Protein AF-A0AB37R5S0-F1 (afdb_monomer_lite)

Secondary structure (DSSP, 8-state):
-----------------EEEEETTEEEEEEEEEEEEE-TTS-EEEEEEETTT--B-TTPPPEEE-HHHHHHHHHH--SHHHHHHHHHHHTTEEEGGG-

Organism: Pseudomonas amygdali pv. lachrymans (NCBI:txid53707)

Structure (mmCIF, N/CA/C/O backbone):
data_AF-A0AB37R5S0-F1
#
_entry.id   AF-A0AB37R5S0-F1
#
loop_
_atom_site.group_PDB
_atom_site.id
_atom_site.type_symbol
_atom_site.label_atom_id
_atom_site.label_alt_id
_atom_site.label_comp_id
_atom_site.label_asym_id
_atom_site.label_entity_id
_atom_site.label_seq_id
_atom_site.pdbx_PDB_ins_code
_atom_site.Cartn_x
_atom_site.Cartn_y
_atom_site.Cartn_z
_atom_site.occupancy
_atom_site.B_iso_or_equiv
_atom_site.auth_seq_id
_atom_site.auth_comp_id
_atom_site.auth_asym_id
_atom_site.auth_atom_id
_atom_site.pdbx_PDB_model_num
ATOM 1 N N . MET A 1 1 ? -15.850 24.176 27.062 1.00 37.22 1 MET A N 1
ATOM 2 C CA . MET A 1 1 ? -15.010 23.070 27.566 1.00 37.22 1 MET A CA 1
ATOM 3 C C . MET A 1 1 ? -14.723 22.138 26.406 1.00 37.22 1 MET A C 1
ATOM 5 O O . MET A 1 1 ? -15.598 21.953 25.573 1.00 37.22 1 MET A O 1
ATOM 9 N N . SER A 1 2 ? -13.474 21.690 26.330 1.00 42.81 2 SER A N 1
ATOM 10 C CA . SER A 1 2 ? -12.814 21.005 25.221 1.00 42.81 2 SER A CA 1
ATOM 11 C C . SER A 1 2 ? -13.547 19.795 24.657 1.00 42.81 2 SER A C 1
ATOM 13 O O . SER A 1 2 ? -14.142 19.025 25.399 1.00 42.81 2 SER A O 1
ATOM 15 N N . THR A 1 3 ? -13.339 19.554 23.366 1.00 39.22 3 THR A N 1
ATOM 16 C CA . THR A 1 3 ? -12.597 18.374 22.890 1.00 39.22 3 THR A CA 1
ATOM 17 C C . THR A 1 3 ? -12.182 18.644 21.445 1.00 39.22 3 THR A C 1
ATOM 19 O O . THR A 1 3 ? -12.836 18.236 20.495 1.00 39.22 3 THR A O 1
ATOM 22 N N . ASN A 1 4 ? -11.069 19.367 21.271 1.00 41.16 4 ASN A N 1
ATOM 23 C CA . ASN A 1 4 ? -10.255 19.168 20.076 1.00 41.16 4 ASN A CA 1
ATOM 24 C C . ASN A 1 4 ? -9.736 17.735 20.192 1.00 41.16 4 ASN A C 1
ATOM 26 O O . ASN A 1 4 ? -8.732 17.495 20.863 1.00 41.16 4 ASN A O 1
ATOM 30 N N . GLN A 1 5 ? -10.493 16.781 19.650 1.00 41.22 5 GLN A N 1
ATOM 31 C CA . GLN A 1 5 ? -9.987 15.448 19.376 1.00 41.22 5 GLN A CA 1
ATOM 32 C C . GLN A 1 5 ? -8.831 15.666 18.410 1.00 41.22 5 GLN A C 1
ATOM 34 O O . GLN A 1 5 ? -9.021 15.937 17.227 1.00 41.22 5 GLN A O 1
ATOM 39 N N . ALA A 1 6 ? -7.621 15.669 18.965 1.00 39.78 6 ALA A N 1
ATOM 40 C CA . ALA A 1 6 ? -6.434 15.422 18.189 1.00 39.78 6 ALA A CA 1
ATOM 41 C C . ALA A 1 6 ? -6.684 14.066 17.535 1.00 39.78 6 ALA A C 1
ATOM 43 O O . ALA A 1 6 ? -6.640 13.039 18.209 1.00 39.78 6 ALA A O 1
ATOM 44 N N . TYR A 1 7 ? -7.061 14.087 16.257 1.00 41.06 7 TYR A N 1
ATOM 45 C CA . TYR A 1 7 ? -6.946 12.920 15.409 1.00 41.06 7 TYR A CA 1
ATOM 46 C C . TYR A 1 7 ? -5.462 12.597 15.448 1.00 41.06 7 TYR A C 1
ATOM 48 O O . TYR A 1 7 ? -4.648 13.286 14.835 1.00 41.06 7 TYR A O 1
AT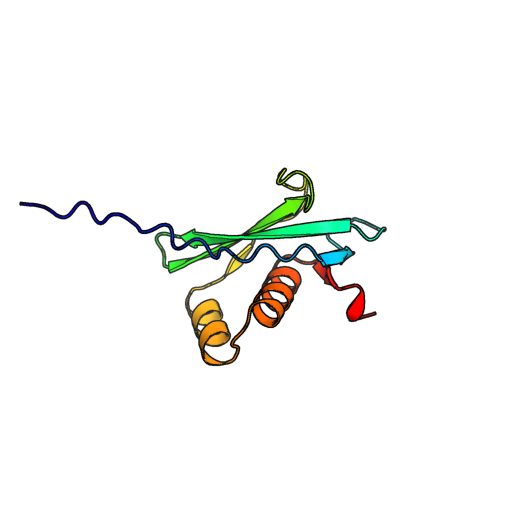OM 56 N N . THR A 1 8 ? -5.089 11.641 16.293 1.00 38.12 8 THR A N 1
ATOM 57 C CA . THR A 1 8 ? -3.823 10.954 16.149 1.00 38.12 8 THR A CA 1
ATOM 58 C C . THR A 1 8 ? -3.866 10.418 14.733 1.00 38.12 8 THR A C 1
ATOM 60 O O . THR A 1 8 ? -4.626 9.502 14.432 1.00 38.12 8 THR A O 1
ATOM 63 N N . GLU A 1 9 ? -3.128 11.064 13.834 1.00 40.88 9 GLU A N 1
ATOM 64 C CA . GLU A 1 9 ? -2.692 10.431 12.606 1.00 40.88 9 GLU A CA 1
ATOM 65 C C . GLU A 1 9 ? -1.907 9.203 13.074 1.00 40.88 9 GLU A C 1
ATOM 67 O O . GLU A 1 9 ? -0.720 9.273 13.391 1.00 40.88 9 GLU A O 1
ATOM 72 N N . GLU A 1 10 ? -2.608 8.086 13.268 1.00 35.94 10 GLU A N 1
ATOM 73 C CA . GLU A 1 10 ? -1.995 6.793 13.511 1.00 35.94 10 GLU A CA 1
ATOM 74 C C . GLU A 1 10 ? -1.361 6.387 12.187 1.00 35.94 10 GLU A C 1
ATOM 76 O O . GLU A 1 10 ? -1.927 5.684 11.352 1.00 35.94 10 GLU A O 1
ATOM 81 N N . PHE A 1 11 ? -0.182 6.952 11.947 1.00 40.53 11 PHE A N 1
ATOM 82 C CA . PHE A 1 11 ? 0.668 6.574 10.847 1.00 40.53 11 PHE A CA 1
ATOM 83 C C . PHE A 1 11 ? 1.117 5.145 11.099 1.00 40.53 11 PHE A C 1
ATOM 85 O O . PHE A 1 11 ? 1.787 4.855 12.091 1.00 40.53 11 PHE A O 1
ATOM 92 N N . ILE A 1 12 ? 0.818 4.251 10.165 1.00 40.12 12 ILE A N 1
ATOM 93 C CA . ILE A 1 12 ? 1.577 3.014 10.092 1.00 40.12 12 ILE A CA 1
ATOM 94 C C . ILE A 1 12 ? 2.973 3.395 9.603 1.00 40.12 12 ILE A C 1
ATOM 96 O O . ILE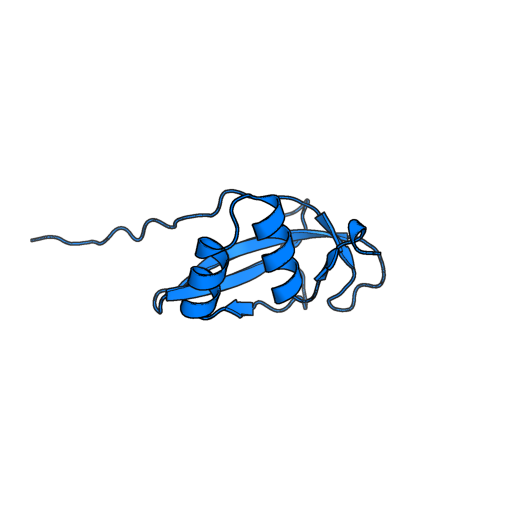 A 1 12 ? 3.194 3.706 8.434 1.00 40.12 12 ILE A O 1
ATOM 100 N N . THR A 1 13 ? 3.930 3.362 10.523 1.00 43.06 13 THR A N 1
ATOM 101 C CA . THR A 1 13 ? 5.358 3.655 10.321 1.00 43.06 13 THR A CA 1
ATOM 102 C C . THR A 1 13 ? 6.085 2.591 9.494 1.00 43.06 13 THR A C 1
ATOM 104 O O . THR A 1 13 ? 7.308 2.620 9.371 1.00 43.06 13 THR A O 1
ATOM 107 N N . CYS A 1 14 ? 5.358 1.628 8.931 1.00 46.47 14 CYS A N 1
ATOM 108 C CA . CYS A 1 14 ? 5.938 0.515 8.210 1.00 46.47 14 CYS A CA 1
ATOM 109 C C . CYS A 1 14 ? 6.023 0.836 6.716 1.00 46.47 14 CYS A C 1
ATOM 111 O O . CYS A 1 14 ? 5.094 0.636 5.938 1.00 46.47 14 CYS A O 1
ATOM 113 N N . THR A 1 15 ? 7.172 1.372 6.320 1.00 53.81 15 THR A N 1
ATOM 114 C CA . THR A 1 15 ? 7.559 1.523 4.920 1.00 53.81 15 THR A CA 1
ATOM 115 C C . THR A 1 15 ? 8.457 0.347 4.559 1.00 53.81 15 THR A C 1
ATOM 117 O O . THR A 1 15 ? 9.672 0.449 4.709 1.00 53.81 15 THR A O 1
ATOM 120 N N . ILE A 1 16 ? 7.890 -0.778 4.114 1.00 58.16 16 ILE A N 1
ATOM 121 C CA . ILE A 1 16 ? 8.700 -1.835 3.491 1.00 58.16 16 ILE A CA 1
ATOM 122 C C . ILE A 1 16 ? 8.718 -1.568 1.988 1.00 58.16 16 ILE A C 1
ATOM 124 O O . ILE A 1 16 ? 7.693 -1.749 1.326 1.00 58.16 16 ILE A O 1
ATOM 128 N N . PRO A 1 17 ? 9.852 -1.124 1.429 1.00 63.72 17 PRO A N 1
ATOM 129 C CA . PRO A 1 17 ? 9.979 -0.996 -0.005 1.00 63.72 17 PRO A CA 1
ATOM 130 C C . PRO A 1 17 ? 10.105 -2.403 -0.609 1.00 63.72 17 PRO A C 1
ATOM 132 O O . PRO A 1 17 ? 11.068 -3.118 -0.337 1.00 63.72 17 PRO A O 1
ATOM 135 N N . LEU A 1 18 ? 9.121 -2.811 -1.412 1.00 65.25 18 LEU A N 1
ATOM 136 C CA . LEU A 1 18 ? 9.127 -4.102 -2.107 1.00 65.25 18 LEU A CA 1
ATOM 137 C C . LEU A 1 18 ? 9.262 -3.893 -3.615 1.00 65.25 18 LEU A C 1
ATOM 139 O O . LEU A 1 18 ? 8.791 -2.893 -4.163 1.00 65.25 18 LEU A O 1
ATOM 143 N N . ASN A 1 19 ? 9.928 -4.843 -4.274 1.00 75.62 19 ASN A N 1
ATOM 144 C CA . ASN A 1 19 ? 9.997 -4.890 -5.730 1.00 75.62 19 ASN A CA 1
ATOM 145 C C . ASN A 1 19 ? 8.700 -5.488 -6.273 1.00 75.62 19 ASN A C 1
ATOM 147 O O . ASN A 1 19 ? 8.371 -6.636 -5.968 1.00 75.62 19 ASN A O 1
ATOM 151 N N . VAL A 1 20 ? 7.996 -4.707 -7.089 1.00 73.62 20 VAL A N 1
ATOM 152 C CA . VAL A 1 20 ? 6.678 -5.066 -7.624 1.00 73.62 20 VAL A CA 1
ATOM 153 C C . VAL A 1 20 ? 6.542 -4.780 -9.114 1.00 73.62 20 VAL A C 1
ATOM 155 O O . VAL A 1 20 ? 7.209 -3.890 -9.642 1.00 73.62 20 VAL A O 1
ATOM 158 N N . THR A 1 21 ? 5.637 -5.499 -9.777 1.00 80.69 21 THR A N 1
ATOM 159 C CA . THR A 1 21 ? 5.118 -5.205 -11.126 1.00 80.69 21 THR A CA 1
ATOM 160 C C . THR A 1 21 ? 3.615 -4.891 -11.048 1.00 80.69 21 THR A C 1
ATOM 162 O O . THR A 1 21 ? 2.973 -5.171 -10.034 1.00 80.69 21 THR A O 1
ATOM 165 N N . GLY A 1 22 ? 3.028 -4.255 -12.068 1.00 82.56 22 GLY A N 1
ATOM 166 C CA . GLY A 1 22 ? 1.598 -3.894 -12.070 1.00 82.56 22 GLY A CA 1
ATOM 167 C C . GLY A 1 22 ? 1.334 -2.415 -12.350 1.00 82.56 22 GLY A C 1
ATOM 168 O O . GLY A 1 22 ? 2.236 -1.679 -12.736 1.00 82.56 22 GLY A O 1
ATOM 169 N N . ASN A 1 23 ? 0.074 -1.976 -12.232 1.00 78.12 23 ASN A N 1
ATOM 170 C CA . ASN A 1 23 ? -0.359 -0.597 -12.539 1.00 78.12 23 ASN A CA 1
ATOM 171 C C . ASN A 1 23 ? 0.136 -0.041 -13.901 1.00 78.12 23 ASN A C 1
ATOM 173 O O . ASN A 1 23 ? 0.356 1.159 -14.056 1.00 78.12 23 ASN A O 1
ATOM 177 N N . GLY A 1 24 ? 0.308 -0.914 -14.903 1.00 78.06 24 GLY A N 1
ATOM 178 C CA . GLY A 1 24 ? 0.803 -0.554 -16.240 1.00 78.06 24 GLY A CA 1
ATOM 179 C C . GLY A 1 24 ? 2.332 -0.510 -16.385 1.00 78.06 24 GLY A C 1
ATOM 180 O O . GLY A 1 24 ? 2.824 -0.182 -17.463 1.00 78.06 24 GLY A O 1
ATOM 181 N N . TYR A 1 25 ? 3.086 -0.864 -15.341 1.00 78.44 25 TYR A N 1
ATOM 182 C CA . TYR A 1 25 ? 4.545 -0.955 -15.363 1.00 78.44 25 TYR A CA 1
ATOM 183 C C . TYR A 1 25 ? 4.999 -2.389 -15.664 1.00 78.44 25 TYR A C 1
ATOM 185 O O . TYR A 1 25 ? 4.674 -3.323 -14.933 1.00 78.44 25 TYR A O 1
ATOM 193 N N . GLY A 1 26 ? 5.763 -2.552 -16.750 1.00 76.25 26 GLY A N 1
ATOM 194 C CA . GLY A 1 26 ? 6.283 -3.847 -17.220 1.00 76.25 26 GLY A CA 1
ATOM 195 C C . GLY A 1 26 ? 7.665 -4.230 -16.681 1.00 76.25 26 GLY A C 1
ATOM 196 O O . GLY A 1 26 ? 8.239 -5.213 -17.135 1.00 76.25 26 GLY A O 1
ATOM 197 N N . HIS A 1 27 ? 8.229 -3.446 -15.762 1.00 80.50 27 HIS A N 1
ATOM 198 C CA . HIS A 1 27 ? 9.495 -3.751 -15.097 1.00 80.50 27 HIS A CA 1
ATOM 199 C C . HIS A 1 27 ? 9.328 -3.626 -13.580 1.00 80.50 27 HIS A C 1
ATOM 201 O O . HIS A 1 27 ? 8.535 -2.788 -13.140 1.00 80.50 27 HIS A O 1
ATOM 207 N N . PRO A 1 28 ? 10.067 -4.421 -12.783 1.00 80.69 28 PRO A N 1
ATOM 208 C CA . PRO A 1 28 ? 10.029 -4.303 -11.335 1.00 80.69 28 PRO A CA 1
ATOM 209 C C . PRO A 1 28 ? 10.420 -2.898 -10.879 1.00 80.69 28 PRO A C 1
ATOM 211 O O . PRO A 1 28 ? 11.410 -2.333 -11.351 1.00 80.69 28 PRO A O 1
ATOM 214 N N . MET A 1 29 ? 9.660 -2.349 -9.939 1.00 82.00 29 MET A N 1
ATOM 215 C CA . MET A 1 29 ? 9.926 -1.052 -9.329 1.00 82.00 29 MET A CA 1
ATOM 216 C C . MET A 1 29 ? 9.831 -1.136 -7.814 1.00 82.00 29 MET A C 1
ATOM 218 O O . MET A 1 29 ? 9.057 -1.919 -7.267 1.00 82.00 29 MET A O 1
ATOM 222 N N . LEU A 1 30 ? 10.594 -0.272 -7.147 1.00 83.81 30 LEU A N 1
ATOM 223 C CA . LEU A 1 30 ? 10.494 -0.090 -5.710 1.00 83.81 30 LEU A CA 1
ATOM 224 C C . LEU A 1 30 ? 9.291 0.797 -5.391 1.00 83.81 30 LEU A C 1
ATOM 226 O O . LEU A 1 30 ? 9.266 1.972 -5.773 1.00 83.81 30 LEU A O 1
ATOM 230 N N . VAL A 1 31 ? 8.317 0.253 -4.670 1.00 83.00 31 VAL A N 1
ATOM 231 C CA . VAL A 1 31 ? 7.083 0.963 -4.316 1.00 83.00 31 VAL A CA 1
ATOM 232 C C . VAL A 1 31 ? 6.897 0.964 -2.802 1.00 83.00 31 VAL A C 1
ATOM 234 O O . VAL A 1 31 ? 7.296 0.037 -2.104 1.00 83.00 31 VAL A O 1
ATOM 237 N N . ARG A 1 32 ? 6.304 2.046 -2.301 1.00 85.38 32 ARG A N 1
ATOM 238 C CA . ARG A 1 32 ? 5.818 2.231 -0.934 1.00 85.38 32 ARG A CA 1
ATOM 239 C C . ARG A 1 32 ? 4.308 2.451 -0.994 1.00 85.38 32 ARG A C 1
ATOM 241 O O . ARG A 1 32 ? 3.853 3.222 -1.839 1.00 85.38 32 ARG A O 1
ATOM 248 N N . ILE A 1 33 ? 3.552 1.840 -0.085 1.00 84.81 33 ILE A N 1
ATOM 249 C CA . ILE A 1 33 ? 2.126 2.137 0.094 1.00 84.81 33 ILE A CA 1
ATOM 250 C C . ILE A 1 33 ? 1.944 2.919 1.393 1.00 84.81 33 ILE A C 1
ATOM 252 O O . ILE A 1 33 ? 2.279 2.423 2.463 1.00 84.81 33 ILE A O 1
ATOM 256 N N . ASP A 1 34 ? 1.427 4.140 1.288 1.00 85.25 34 ASP A N 1
ATOM 257 C CA . ASP A 1 34 ? 0.979 4.906 2.449 1.00 85.25 34 ASP A CA 1
ATOM 258 C C . ASP A 1 34 ? -0.426 4.458 2.843 1.00 85.25 34 ASP A C 1
ATOM 260 O O . ASP A 1 34 ? -1.288 4.305 1.974 1.00 85.25 34 ASP A O 1
ATOM 264 N N . LEU A 1 35 ? -0.649 4.292 4.145 1.00 86.81 35 LEU A N 1
ATOM 265 C CA . LEU A 1 35 ? -1.938 3.951 4.731 1.00 86.81 35 LEU A CA 1
ATOM 266 C C . LEU A 1 35 ? -2.448 5.137 5.553 1.00 86.81 35 LEU A C 1
ATOM 268 O O . LEU A 1 35 ? -1.735 5.636 6.422 1.00 86.81 35 LEU A O 1
ATOM 272 N N . HIS A 1 36 ? -3.668 5.589 5.268 1.00 85.69 36 HIS A N 1
ATOM 273 C CA . HIS A 1 36 ? -4.293 6.717 5.953 1.00 85.69 36 HIS A CA 1
ATOM 274 C C . HIS A 1 36 ? -5.715 6.366 6.396 1.00 85.69 36 HIS A C 1
ATOM 276 O O . HIS A 1 36 ? -6.555 6.039 5.559 1.00 85.69 36 HIS A O 1
ATOM 282 N N . LEU A 1 37 ? -5.986 6.445 7.700 1.00 84.81 37 LEU A N 1
ATOM 283 C CA . LEU A 1 37 ? -7.334 6.277 8.242 1.00 84.81 37 LEU A CA 1
ATOM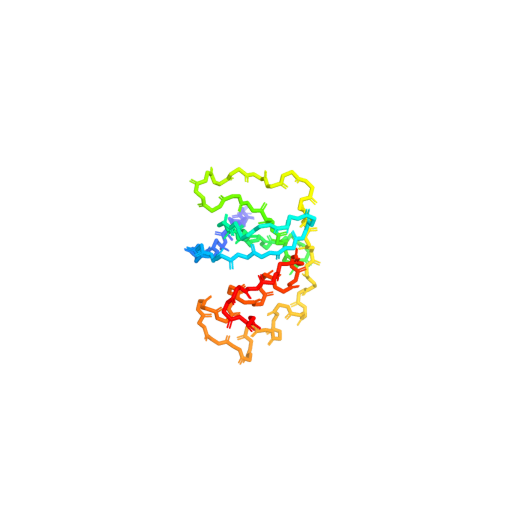 284 C C . LEU A 1 37 ? -8.163 7.539 7.970 1.00 84.81 37 LEU A C 1
ATOM 286 O O . LEU A 1 37 ? -7.766 8.643 8.339 1.00 84.81 37 LEU A O 1
ATOM 290 N N . GLN A 1 38 ? -9.300 7.372 7.305 1.00 85.62 38 GLN A N 1
ATOM 291 C CA . GLN A 1 38 ? -10.212 8.445 6.930 1.00 85.62 38 GLN A CA 1
ATOM 292 C C . GLN A 1 38 ? -11.266 8.680 8.027 1.00 85.62 38 GLN A C 1
ATOM 294 O O . GLN A 1 38 ? -11.478 7.851 8.909 1.00 85.62 38 GLN A O 1
ATOM 299 N N . SER A 1 39 ? -11.960 9.821 7.967 1.00 84.19 39 SER A N 1
ATOM 300 C CA . SER A 1 39 ? -12.979 10.214 8.955 1.00 84.19 39 SER A CA 1
ATOM 301 C C . SER A 1 39 ? -14.227 9.325 8.980 1.00 84.19 39 SER A C 1
ATOM 303 O O . SER A 1 39 ? -14.997 9.386 9.931 1.00 84.19 39 SER A O 1
ATOM 305 N N . ASP A 1 40 ? -14.466 8.560 7.916 1.00 86.44 40 ASP A N 1
ATOM 306 C CA . ASP A 1 40 ? -15.545 7.572 7.805 1.00 86.44 40 ASP A CA 1
ATOM 307 C C . ASP A 1 40 ? -15.080 6.156 8.195 1.00 86.44 40 ASP A C 1
ATOM 309 O O . ASP A 1 40 ? -15.701 5.166 7.806 1.00 86.44 40 ASP A O 1
ATOM 313 N N . ASP A 1 41 ? -13.961 6.067 8.921 1.00 81.81 41 ASP A N 1
ATOM 314 C CA . ASP A 1 41 ? -13.268 4.843 9.326 1.00 81.81 41 ASP A CA 1
ATOM 315 C C . ASP A 1 41 ? -12.723 3.989 8.169 1.00 81.81 41 ASP A C 1
ATOM 317 O O . ASP A 1 41 ? -12.145 2.924 8.404 1.00 81.81 41 ASP A O 1
ATOM 321 N N . SER A 1 42 ? -12.853 4.427 6.915 1.00 85.69 42 SER A N 1
ATOM 322 C CA . SER A 1 42 ? -12.211 3.743 5.795 1.00 85.69 42 SER A CA 1
ATOM 323 C C . SER A 1 42 ? -10.697 3.967 5.794 1.00 85.69 42 SER A C 1
ATOM 325 O O . SER A 1 42 ? -10.170 4.891 6.412 1.00 85.69 42 SER A O 1
ATOM 327 N N . VAL A 1 43 ? -9.968 3.097 5.102 1.00 87.12 43 VAL A N 1
ATOM 328 C CA . VAL A 1 43 ? -8.510 3.151 5.012 1.00 87.12 43 VAL A CA 1
ATOM 329 C C . VAL A 1 43 ? -8.096 3.453 3.581 1.00 87.12 43 VAL A C 1
ATOM 331 O O . VAL A 1 43 ? -8.301 2.645 2.680 1.00 87.12 43 VAL A O 1
ATOM 334 N N . LEU A 1 44 ? -7.474 4.607 3.362 1.00 89.56 44 LEU A N 1
ATOM 335 C CA . LEU A 1 44 ? -6.952 5.013 2.066 1.00 89.56 44 LEU A CA 1
ATOM 336 C C . LEU A 1 44 ? -5.517 4.515 1.875 1.00 89.56 44 LEU A C 1
ATOM 338 O O . LEU A 1 44 ? -4.611 4.881 2.621 1.00 89.56 44 LEU A O 1
ATOM 342 N N . LEU A 1 45 ? -5.309 3.732 0.822 1.00 88.88 45 LEU A N 1
ATOM 343 C CA . LEU A 1 45 ? -4.012 3.235 0.380 1.00 88.88 45 LEU A CA 1
ATOM 344 C C . LEU A 1 45 ? -3.517 4.051 -0.814 1.00 88.88 45 LEU A C 1
ATOM 346 O O . LEU A 1 45 ? -4.211 4.158 -1.827 1.00 88.88 45 LEU A O 1
ATOM 350 N N . THR A 1 46 ? -2.308 4.604 -0.721 1.00 87.38 46 THR A N 1
ATOM 351 C CA . THR A 1 46 ? -1.708 5.434 -1.780 1.00 87.38 46 THR A CA 1
ATOM 352 C C . THR A 1 46 ? -0.349 4.893 -2.205 1.00 87.38 46 THR A C 1
ATOM 354 O O . THR A 1 46 ? 0.557 4.757 -1.388 1.00 87.38 46 THR A O 1
ATOM 357 N N . SER A 1 47 ? -0.178 4.637 -3.504 1.00 85.88 47 SER A N 1
ATOM 358 C CA . SER A 1 47 ? 1.090 4.156 -4.068 1.00 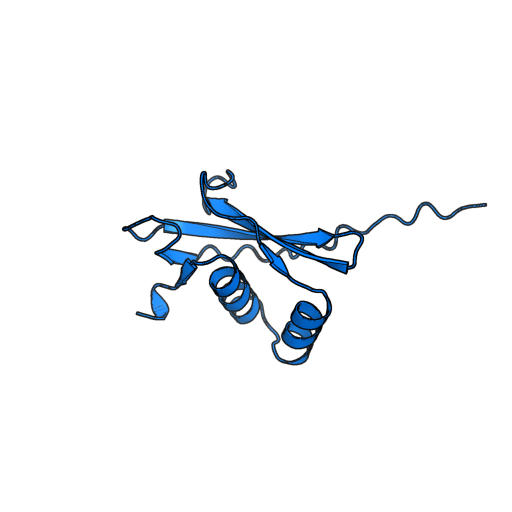85.88 47 SER A CA 1
ATOM 359 C C . SER A 1 47 ? 2.088 5.293 -4.307 1.00 85.88 47 SER A C 1
ATOM 361 O O . SER A 1 47 ? 1.778 6.287 -4.972 1.00 85.88 47 SER A O 1
ATOM 363 N N . ARG A 1 48 ? 3.318 5.131 -3.816 1.00 85.69 48 ARG A N 1
ATOM 364 C CA . ARG A 1 48 ? 4.411 6.109 -3.929 1.00 85.69 48 ARG A CA 1
ATOM 365 C C . ARG A 1 48 ? 5.711 5.422 -4.330 1.00 85.69 48 ARG A C 1
ATOM 367 O O . ARG A 1 48 ? 5.919 4.247 -4.042 1.00 85.69 48 ARG A O 1
ATOM 374 N N . GLY A 1 49 ? 6.598 6.150 -5.003 1.00 83.44 49 GLY A N 1
ATOM 375 C CA . GLY A 1 49 ? 7.926 5.643 -5.342 1.00 83.44 49 GLY A CA 1
ATOM 376 C C . GLY A 1 49 ? 8.709 5.344 -4.066 1.00 83.44 49 GLY A C 1
ATOM 377 O O . GLY A 1 49 ? 8.816 6.213 -3.203 1.00 83.44 49 GLY A O 1
ATOM 378 N N . GLY A 1 50 ? 9.263 4.138 -3.941 1.00 79.06 50 GLY A N 1
ATOM 379 C CA . GLY A 1 50 ? 9.928 3.692 -2.713 1.00 79.06 50 GLY A CA 1
ATOM 380 C C . GLY A 1 50 ? 11.125 4.562 -2.319 1.00 79.06 50 GLY A C 1
ATOM 381 O O . GLY A 1 50 ? 11.306 4.854 -1.143 1.00 79.06 50 GLY A O 1
ATOM 382 N N . ASN A 1 51 ? 11.889 5.050 -3.303 1.00 75.94 51 ASN A N 1
ATOM 383 C CA . ASN A 1 51 ? 13.058 5.904 -3.059 1.00 75.94 51 ASN A CA 1
ATOM 384 C C . ASN A 1 51 ? 12.710 7.384 -2.858 1.00 75.94 51 ASN A C 1
ATOM 386 O O . ASN A 1 51 ? 13.393 8.083 -2.118 1.00 75.94 51 ASN A O 1
ATOM 390 N N . THR A 1 52 ? 11.692 7.890 -3.557 1.00 77.62 52 THR A N 1
ATOM 391 C CA . THR A 1 52 ? 11.425 9.336 -3.627 1.00 77.62 52 THR A CA 1
ATOM 392 C C . THR A 1 52 ? 10.235 9.775 -2.782 1.00 77.62 52 THR A C 1
ATOM 394 O O . THR A 1 52 ? 10.044 10.970 -2.576 1.00 77.62 52 THR A O 1
ATOM 397 N N . GLY A 1 53 ? 9.375 8.843 -2.360 1.00 76.62 53 GLY A N 1
ATOM 398 C CA . GLY A 1 53 ? 8.085 9.153 -1.745 1.00 76.62 53 GLY A CA 1
ATOM 399 C C . GLY A 1 53 ? 7.149 9.941 -2.670 1.00 76.62 53 GLY A C 1
ATOM 400 O O . GLY A 1 53 ? 6.120 10.453 -2.233 1.00 76.62 53 GLY A O 1
ATOM 401 N N . THR A 1 54 ? 7.474 10.084 -3.956 1.00 82.19 54 THR A N 1
ATOM 402 C CA . THR A 1 54 ? 6.622 10.811 -4.900 1.00 82.19 54 THR A CA 1
ATOM 403 C C . THR A 1 54 ? 5.407 9.949 -5.238 1.00 82.19 54 THR A C 1
ATOM 405 O O . THR A 1 54 ? 5.587 8.754 -5.482 1.00 82.19 54 THR A O 1
ATOM 408 N N . PRO A 1 55 ? 4.182 10.505 -5.271 1.00 81.38 55 PRO A N 1
ATOM 409 C CA . PRO A 1 55 ? 3.018 9.780 -5.772 1.00 81.38 55 PRO A CA 1
ATOM 410 C C . PRO A 1 55 ? 3.300 9.179 -7.151 1.00 81.38 55 PRO A C 1
ATOM 412 O O . PRO A 1 55 ? 3.818 9.866 -8.037 1.00 81.38 55 PRO A O 1
ATOM 415 N N . ILE A 1 56 ? 2.987 7.896 -7.332 1.00 81.94 56 ILE A N 1
ATOM 416 C CA . ILE A 1 56 ? 3.174 7.245 -8.629 1.00 81.94 56 ILE A CA 1
ATOM 417 C C . ILE A 1 56 ? 2.052 7.714 -9.548 1.00 81.94 56 ILE A C 1
ATOM 419 O O . ILE A 1 56 ? 0.873 7.445 -9.315 1.00 81.94 56 ILE A O 1
ATOM 423 N N . LYS A 1 57 ? 2.424 8.433 -10.607 1.00 70.50 57 LYS A N 1
ATOM 424 C CA . LYS A 1 57 ? 1.482 8.906 -11.620 1.00 70.50 57 LYS A CA 1
ATOM 425 C C . LYS A 1 57 ? 0.756 7.700 -12.229 1.00 70.50 57 LYS A C 1
ATOM 427 O O . LYS A 1 57 ? 1.408 6.778 -12.700 1.00 70.50 57 LYS A O 1
ATOM 432 N N . ASN A 1 58 ? -0.576 7.736 -12.234 1.00 69.62 58 ASN A N 1
ATOM 433 C CA . ASN A 1 58 ? -1.488 6.669 -12.685 1.00 69.62 58 ASN A CA 1
ATOM 434 C C . ASN A 1 58 ? -1.683 5.477 -11.733 1.00 69.62 58 ASN A C 1
ATOM 436 O O . ASN A 1 58 ? -2.553 4.652 -12.010 1.00 69.62 58 ASN A O 1
ATOM 440 N N . ALA A 1 59 ? -0.956 5.380 -10.617 1.00 70.50 59 ALA A N 1
ATOM 441 C CA . ALA A 1 59 ? -1.293 4.385 -9.605 1.00 70.50 59 ALA A CA 1
ATOM 442 C C . ALA A 1 59 ? -2.558 4.836 -8.863 1.00 70.50 59 ALA A C 1
ATOM 444 O O . ALA A 1 59 ? -2.641 5.970 -8.385 1.00 70.50 59 ALA A O 1
ATOM 445 N N . LYS A 1 60 ? -3.571 3.969 -8.812 1.00 69.94 60 LYS A N 1
ATOM 446 C CA . LYS A 1 60 ? -4.841 4.294 -8.155 1.00 69.94 60 LYS A CA 1
ATOM 447 C C . LYS A 1 60 ? -4.641 4.382 -6.641 1.00 69.94 60 LYS A C 1
ATOM 449 O O . LYS A 1 60 ? -3.992 3.519 -6.052 1.00 69.94 60 LYS A O 1
ATOM 454 N N . CYS A 1 61 ? -5.244 5.390 -6.012 1.00 80.50 61 CYS A N 1
ATOM 455 C CA . CYS A 1 61 ? -5.517 5.329 -4.580 1.00 80.50 61 CYS A CA 1
ATOM 456 C C . CYS A 1 61 ? -6.731 4.426 -4.358 1.00 80.50 61 CYS A C 1
ATOM 458 O O . CYS A 1 61 ? -7.695 4.483 -5.127 1.00 80.50 61 CYS A O 1
ATOM 460 N N . VAL A 1 62 ? -6.681 3.595 -3.324 1.00 86.75 62 VAL A N 1
ATOM 461 C CA . VAL A 1 62 ? -7.726 2.610 -3.036 1.00 86.75 62 VAL A CA 1
ATOM 462 C C . VAL A 1 62 ? -8.235 2.854 -1.629 1.00 86.75 62 VAL A C 1
ATOM 464 O O . VAL A 1 62 ? -7.461 2.774 -0.683 1.00 86.75 62 VAL A O 1
ATOM 467 N N . SER A 1 63 ? -9.520 3.180 -1.496 1.00 90.38 63 SER A N 1
ATOM 468 C CA . SER A 1 63 ? -10.182 3.231 -0.192 1.00 90.38 63 SER A CA 1
ATOM 469 C C . SER A 1 63 ? -10.715 1.840 0.141 1.00 90.38 63 SER A C 1
ATOM 471 O O . SER A 1 63 ? -11.419 1.225 -0.664 1.00 90.38 63 SER A O 1
ATOM 473 N N . VAL A 1 64 ? -10.321 1.333 1.303 1.00 89.94 64 VAL A N 1
ATOM 474 C CA . VAL A 1 64 ? -10.708 0.033 1.837 1.00 89.94 64 VAL A CA 1
ATOM 475 C C . VAL A 1 64 ? -11.727 0.248 2.958 1.00 89.94 64 VAL A C 1
ATOM 477 O O . VAL A 1 64 ? -11.460 1.029 3.873 1.00 89.94 64 VAL A O 1
ATOM 480 N N . PRO A 1 65 ? -12.884 -0.435 2.936 1.00 92.06 65 PRO A N 1
ATOM 481 C CA . PRO A 1 65 ? -13.877 -0.315 3.998 1.00 92.06 65 PRO A CA 1
ATOM 482 C C . PRO A 1 65 ? -13.328 -0.728 5.367 1.00 92.06 65 PRO A C 1
ATOM 484 O O . PRO A 1 65 ? -12.564 -1.691 5.472 1.00 92.06 65 PRO A O 1
ATOM 487 N N . ARG A 1 66 ? -13.812 -0.078 6.434 1.00 87.25 66 ARG A N 1
ATOM 488 C CA . ARG A 1 66 ? -13.408 -0.366 7.819 1.00 87.25 66 ARG A CA 1
ATOM 489 C C . ARG A 1 66 ? -13.483 -1.851 8.182 1.00 87.25 66 ARG A C 1
ATOM 491 O O . ARG A 1 66 ? -12.538 -2.404 8.729 1.00 87.25 66 ARG A O 1
ATOM 498 N N . VAL A 1 67 ? -14.579 -2.511 7.807 1.00 90.56 67 VAL A N 1
ATOM 499 C CA . VAL A 1 67 ? -14.801 -3.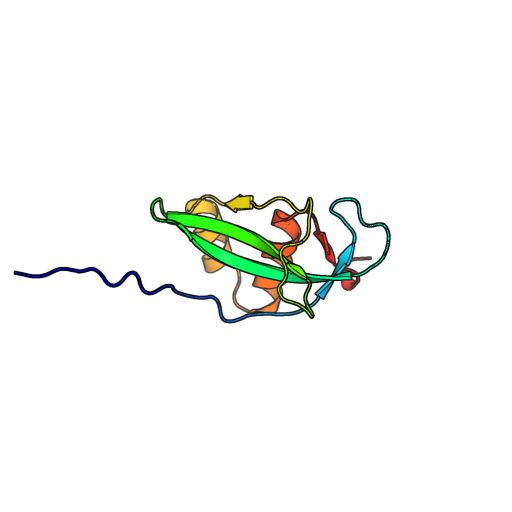942 8.080 1.00 90.56 67 VAL A CA 1
ATOM 500 C C . VAL A 1 67 ? -13.706 -4.831 7.489 1.00 90.56 67 VAL A C 1
ATOM 502 O O . VAL A 1 67 ? -13.320 -5.833 8.082 1.00 90.56 67 VAL A O 1
ATOM 505 N N . GLU A 1 68 ? -13.182 -4.473 6.321 1.00 91.31 68 GLU A N 1
ATOM 506 C CA . GLU A 1 68 ? -12.127 -5.240 5.673 1.00 91.31 68 GLU A CA 1
ATOM 507 C C . GLU A 1 68 ? -10.777 -5.014 6.361 1.00 91.31 68 GLU A C 1
ATOM 509 O O . GLU A 1 68 ? -10.020 -5.967 6.555 1.00 91.31 68 GLU A O 1
ATOM 514 N N . TRP A 1 69 ? -10.507 -3.775 6.778 1.00 89.69 69 TRP A N 1
ATOM 515 C CA . TRP A 1 69 ? -9.334 -3.434 7.576 1.00 89.69 69 TRP A CA 1
ATOM 516 C C . TRP A 1 69 ? -9.317 -4.160 8.926 1.00 89.69 69 TRP A C 1
ATOM 518 O O . TRP A 1 69 ? -8.320 -4.799 9.267 1.00 89.69 69 TRP A O 1
ATOM 528 N N . ASP A 1 70 ? -10.434 -4.134 9.654 1.00 88.69 70 ASP A N 1
ATOM 529 C CA . ASP A 1 70 ? -10.563 -4.802 10.951 1.00 88.69 70 ASP A CA 1
ATOM 530 C C . ASP A 1 70 ? -10.399 -6.324 10.813 1.00 88.69 70 ASP A C 1
ATOM 532 O O . ASP A 1 70 ? -9.678 -6.955 11.590 1.00 88.69 70 ASP A O 1
ATOM 536 N N . ASN A 1 71 ? -10.992 -6.921 9.773 1.00 91.12 71 ASN A N 1
ATOM 537 C CA . ASN A 1 71 ? -10.808 -8.341 9.476 1.00 91.12 71 ASN A CA 1
ATOM 538 C C . ASN A 1 71 ? -9.334 -8.676 9.211 1.00 91.12 71 ASN A C 1
ATOM 540 O O . ASN A 1 71 ? -8.831 -9.667 9.742 1.00 91.12 71 ASN A O 1
ATOM 544 N N . PHE A 1 72 ? -8.620 -7.857 8.428 1.00 88.44 72 PHE A N 1
ATOM 545 C CA . PHE A 1 72 ? -7.187 -8.053 8.197 1.00 88.44 72 PHE A CA 1
ATOM 546 C C . PHE A 1 72 ? -6.397 -8.008 9.514 1.00 88.44 72 PHE A C 1
ATOM 548 O O . PHE A 1 72 ? -5.662 -8.956 9.801 1.00 88.44 72 PHE A O 1
ATOM 555 N N . GLN A 1 73 ? -6.604 -6.959 10.318 1.00 86.44 73 GLN A N 1
ATOM 556 C CA . GLN A 1 73 ? -5.935 -6.742 11.607 1.00 86.44 73 GLN A CA 1
ATOM 557 C C . GLN A 1 73 ? -6.178 -7.889 12.602 1.00 86.44 73 GLN A C 1
ATOM 559 O O . GLN A 1 73 ? -5.279 -8.255 13.354 1.00 86.44 73 GLN A O 1
ATOM 564 N N . SER A 1 74 ? -7.376 -8.484 12.599 1.00 86.38 74 SER A N 1
ATOM 565 C CA . SER A 1 74 ? -7.720 -9.605 13.485 1.00 86.38 74 SER A CA 1
ATOM 566 C C . SER A 1 74 ? 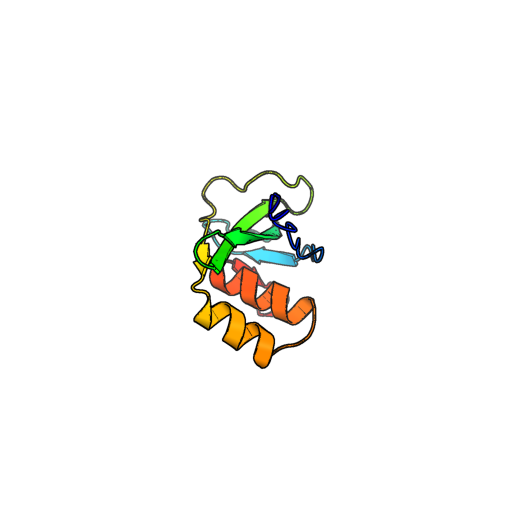-7.039 -10.930 13.116 1.00 86.38 74 SER A C 1
ATOM 568 O O . SER A 1 74 ? -6.796 -11.765 13.987 1.00 86.38 74 SER A O 1
ATOM 570 N N . CYS A 1 75 ? -6.729 -11.126 11.831 1.00 85.81 75 CYS A N 1
ATOM 571 C CA . CYS A 1 75 ? -6.233 -12.394 11.290 1.00 85.81 75 CYS A CA 1
ATOM 572 C C . CYS A 1 75 ? -4.719 -12.402 11.060 1.00 85.81 75 CYS A C 1
ATOM 574 O O . CYS A 1 75 ? -4.118 -13.473 10.982 1.00 85.81 75 CYS A O 1
ATOM 576 N N . HIS A 1 76 ? -4.103 -11.230 10.914 1.00 83.19 76 HIS A N 1
ATOM 577 C CA . HIS A 1 76 ? -2.703 -11.103 10.536 1.00 83.19 76 HIS A CA 1
ATOM 578 C C . HIS A 1 76 ? -1.987 -10.144 11.470 1.00 83.19 76 HIS A C 1
ATOM 580 O O . HIS A 1 76 ? -2.423 -9.019 11.700 1.00 83.19 76 HIS A O 1
ATOM 586 N N . THR A 1 77 ? -0.831 -10.578 11.952 1.00 77.38 77 THR A N 1
ATOM 587 C CA . THR A 1 77 ? 0.092 -9.737 12.700 1.00 77.38 77 THR A CA 1
ATOM 588 C C . THR A 1 77 ? 1.411 -9.673 11.945 1.00 77.38 77 THR A C 1
ATOM 590 O O . THR A 1 77 ? 1.912 -10.677 11.437 1.00 77.38 77 THR A O 1
ATOM 593 N N . GLY A 1 78 ? 1.965 -8.469 11.836 1.00 80.94 78 GLY A N 1
ATOM 594 C CA . GLY A 1 78 ? 3.286 -8.251 11.266 1.00 80.94 78 GLY A CA 1
ATOM 595 C C . GLY A 1 78 ? 3.313 -7.440 9.974 1.00 80.94 78 GLY A C 1
ATOM 596 O O . GLY A 1 78 ? 2.437 -7.496 9.109 1.00 80.94 78 GLY A O 1
ATOM 597 N N . ASP A 1 79 ? 4.412 -6.715 9.860 1.00 78.94 79 ASP A N 1
ATOM 598 C CA . ASP A 1 79 ? 4.692 -5.717 8.838 1.00 78.94 79 ASP A CA 1
ATOM 599 C C . ASP A 1 79 ? 4.702 -6.276 7.411 1.00 78.94 79 ASP A C 1
ATOM 601 O O . ASP A 1 79 ? 4.173 -5.656 6.489 1.00 78.94 79 ASP A O 1
ATOM 605 N N . LEU A 1 80 ? 5.246 -7.483 7.218 1.00 81.69 80 LEU A N 1
ATOM 606 C CA . LEU A 1 80 ? 5.269 -8.120 5.901 1.00 81.69 80 LEU A CA 1
ATOM 607 C C . LEU A 1 80 ? 3.857 -8.486 5.433 1.00 81.69 80 LEU A C 1
ATOM 609 O O . LEU A 1 80 ? 3.515 -8.218 4.286 1.00 81.69 80 LEU A O 1
ATOM 613 N N . ALA A 1 81 ? 3.024 -9.063 6.306 1.00 84.62 81 ALA A N 1
ATOM 614 C CA . ALA A 1 81 ? 1.646 -9.418 5.961 1.00 84.62 81 ALA A CA 1
ATOM 615 C C . ALA A 1 81 ? 0.830 -8.172 5.587 1.00 84.62 81 ALA A C 1
ATOM 617 O O . ALA A 1 81 ? 0.079 -8.197 4.611 1.00 84.62 81 ALA A O 1
ATOM 618 N N . LEU A 1 82 ? 1.046 -7.067 6.309 1.00 85.31 82 LEU A N 1
ATOM 619 C CA . LEU A 1 82 ? 0.446 -5.773 6.003 1.00 85.31 82 LEU A CA 1
ATOM 620 C C . LEU A 1 82 ? 0.908 -5.230 4.651 1.00 85.31 82 LEU A C 1
ATOM 622 O O . LEU A 1 82 ? 0.073 -4.805 3.853 1.00 85.31 82 LEU A O 1
ATOM 626 N N . ALA A 1 83 ? 2.210 -5.290 4.365 1.00 82.12 83 ALA A N 1
ATOM 627 C CA . ALA A 1 83 ? 2.744 -4.879 3.074 1.00 82.12 83 ALA A CA 1
ATOM 628 C C . ALA A 1 83 ? 2.116 -5.700 1.938 1.00 82.12 83 ALA A C 1
ATOM 630 O O . ALA A 1 83 ? 1.557 -5.120 1.007 1.00 82.12 83 ALA A O 1
ATOM 631 N N . ARG A 1 84 ? 2.118 -7.040 2.038 1.00 85.94 84 ARG A N 1
ATOM 632 C CA . ARG A 1 84 ? 1.515 -7.923 1.022 1.00 85.94 84 ARG A CA 1
ATOM 633 C C . ARG A 1 84 ? 0.043 -7.601 0.782 1.00 85.94 84 ARG A C 1
ATOM 635 O O . ARG A 1 84 ? -0.384 -7.460 -0.364 1.00 85.94 84 ARG A O 1
ATOM 642 N N . TRP A 1 85 ? -0.720 -7.434 1.860 1.00 88.69 85 TRP A N 1
ATOM 643 C CA . TRP A 1 85 ? -2.122 -7.047 1.780 1.00 88.69 85 TRP A CA 1
ATOM 644 C C . TRP A 1 85 ? -2.288 -5.697 1.070 1.00 88.69 85 TRP A C 1
ATOM 646 O O . TRP A 1 85 ? -3.021 -5.621 0.084 1.00 88.69 85 TRP A O 1
ATOM 656 N N . ALA A 1 86 ? -1.553 -4.661 1.477 1.00 87.94 86 ALA A N 1
ATOM 657 C CA . ALA A 1 86 ? -1.656 -3.327 0.890 1.00 87.94 86 ALA A CA 1
ATOM 658 C C . ALA A 1 86 ? -1.284 -3.307 -0.606 1.00 87.94 86 ALA A C 1
ATOM 660 O O . ALA A 1 86 ? -1.978 -2.673 -1.407 1.00 87.94 86 ALA A O 1
ATOM 661 N N . PHE A 1 87 ? -0.241 -4.042 -1.011 1.00 86.88 87 PHE A N 1
ATOM 662 C CA . PHE A 1 87 ? 0.142 -4.196 -2.421 1.00 86.88 87 PHE A CA 1
ATOM 663 C C . PHE A 1 87 ? -0.942 -4.906 -3.239 1.00 86.88 87 PHE A C 1
ATOM 665 O O . PHE A 1 87 ? -1.308 -4.419 -4.312 1.00 86.88 87 PHE A O 1
ATOM 672 N N . SER A 1 88 ? -1.542 -5.973 -2.697 1.00 86.50 88 SER A N 1
ATOM 673 C CA . SER A 1 88 ? -2.643 -6.681 -3.366 1.00 86.50 88 SER A CA 1
ATOM 674 C C . SER A 1 88 ? -3.855 -5.774 -3.619 1.00 86.50 88 SER A C 1
ATOM 676 O O . SER A 1 88 ? -4.463 -5.827 -4.687 1.00 86.50 88 SER A O 1
ATOM 678 N N . LYS A 1 89 ? -4.179 -4.879 -2.672 1.00 89.25 89 LYS A N 1
ATOM 679 C CA . LYS A 1 89 ? -5.299 -3.932 -2.805 1.00 89.25 89 LYS A CA 1
ATOM 680 C C . LYS A 1 89 ? -5.022 -2.836 -3.818 1.00 89.25 89 LYS A C 1
ATOM 682 O O . LYS A 1 89 ? -5.938 -2.381 -4.492 1.00 89.25 89 LYS A O 1
ATOM 687 N N . THR A 1 90 ? -3.765 -2.430 -3.943 1.00 85.38 90 THR A N 1
ATOM 688 C CA . THR A 1 90 ? -3.335 -1.340 -4.826 1.00 85.38 90 THR A CA 1
ATOM 689 C C . THR A 1 90 ? -2.942 -1.810 -6.230 1.00 85.38 90 THR A C 1
ATOM 691 O O . THR A 1 90 ? -2.537 -0.990 -7.053 1.00 85.38 90 THR A O 1
ATOM 694 N N . GLY A 1 91 ? -3.124 -3.098 -6.548 1.00 85.69 91 GLY A N 1
ATOM 695 C CA . GLY A 1 91 ? -2.923 -3.644 -7.895 1.00 85.69 91 GLY A CA 1
ATOM 696 C C . GLY A 1 91 ? -1.458 -3.893 -8.260 1.00 85.69 91 GLY A C 1
ATOM 697 O O . GLY A 1 91 ? -1.113 -3.895 -9.445 1.00 85.69 91 GLY A O 1
ATOM 698 N N . TRP A 1 92 ? -0.605 -4.073 -7.253 1.00 86.06 92 TRP A N 1
ATOM 699 C CA . TRP A 1 92 ? 0.791 -4.465 -7.409 1.00 86.06 92 TRP A CA 1
ATOM 700 C C . TRP A 1 92 ? 0.965 -5.953 -7.106 1.00 86.06 92 TRP A C 1
ATOM 702 O O . TRP A 1 92 ? 0.329 -6.490 -6.200 1.00 86.06 92 TRP A O 1
ATOM 712 N N . VAL A 1 93 ? 1.862 -6.599 -7.842 1.00 83.38 93 VAL A N 1
ATOM 713 C CA . VAL A 1 93 ? 2.251 -7.999 -7.657 1.00 83.38 93 VAL A CA 1
ATOM 714 C C . VAL A 1 93 ? 3.676 -8.028 -7.125 1.00 83.38 93 VAL A C 1
ATOM 716 O O . VAL A 1 93 ? 4.559 -7.380 -7.690 1.00 83.38 93 VAL A O 1
ATOM 719 N N . LEU A 1 94 ? 3.892 -8.734 -6.015 1.00 81.31 94 LEU A N 1
ATOM 720 C CA . LEU A 1 94 ? 5.217 -8.894 -5.421 1.00 81.31 94 LEU A CA 1
ATOM 721 C C . LEU A 1 94 ? 6.052 -9.835 -6.274 1.00 81.31 94 LEU A C 1
ATOM 723 O O . LEU A 1 94 ? 5.578 -10.881 -6.697 1.00 81.31 94 LEU A O 1
ATOM 727 N N . ARG A 1 95 ? 7.322 -9.489 -6.467 1.00 76.62 95 ARG A N 1
ATOM 728 C CA . ARG A 1 95 ? 8.237 -10.330 -7.239 1.00 76.62 95 ARG A CA 1
ATOM 729 C C . ARG A 1 95 ? 8.498 -11.693 -6.594 1.00 76.62 95 ARG A C 1
ATOM 731 O O . ARG A 1 95 ? 8.697 -12.659 -7.309 1.00 76.62 95 ARG A O 1
ATOM 738 N N . ASP A 1 96 ? 8.497 -11.773 -5.266 1.00 70.06 96 ASP A N 1
ATOM 739 C CA . ASP A 1 96 ? 8.718 -13.040 -4.554 1.00 70.06 96 ASP A CA 1
ATOM 740 C C . ASP A 1 96 ? 7.517 -14.004 -4.663 1.00 70.06 96 ASP A C 1
ATOM 742 O O . ASP A 1 96 ? 7.606 -15.137 -4.194 1.00 70.06 96 ASP A O 1
ATOM 746 N N . ASP A 1 97 ? 6.402 -13.548 -5.251 1.00 59.62 97 ASP A N 1
ATOM 747 C CA . ASP A 1 97 ? 5.229 -14.367 -5.566 1.00 59.62 97 ASP A CA 1
ATOM 748 C C . ASP A 1 97 ? 5.245 -14.873 -7.038 1.00 59.62 97 ASP A C 1
ATOM 750 O O . ASP A 1 97 ? 4.312 -15.575 -7.437 1.00 59.62 97 ASP A O 1
ATOM 754 N N . GLU A 1 98 ? 6.272 -14.526 -7.840 1.00 53.69 98 GLU A N 1
ATOM 755 C CA . GLU A 1 98 ? 6.564 -15.102 -9.178 1.00 53.69 98 GLU A CA 1
ATOM 756 C C . GLU A 1 98 ? 7.423 -16.375 -9.080 1.00 53.69 98 GLU A C 1
ATOM 758 O O . GLU A 1 98 ? 7.117 -17.339 -9.823 1.00 53.69 98 GLU A O 1
#

Sequence (98 aa):
MSTNQAYTEEFITCTIPLNVTGNGYGHPMLVRIDLHLQSDDSVLLTSRGGNTGTPIKNAKCVSVPRVEWDNFQSCHTGDLALARWAFSKTGWVLRDDE

pLDDT: mean 75.59, std 16.22, range [35.94, 92.06]

Radius of gyration: 14.53 Å; chains: 1; bounding box: 29×38×45 Å

Foldseek 3Di:
DDDPPPPPFPWPPQFDFAFWDFLPRPGTFTWGWTWTQDPQRWIWIFIAHSVPRHGDVSQDIATHDNVVVVVQVVPDDDSVSVVCVSCVRRGIDGPVVD